Protein AF-A0A2Z4Y980-F1 (afdb_monomer_lite)

Foldseek 3Di:
DQLAADQWACEQNDTDGPVVVVVVVVVVCVVFVQKFKDFDPPFWDWDDDQKIKIKGKIWMKTADPVVRDIWTAMKIKIWIARPVSRYTRYIHMGTPDIDPPDPASVVLQVLLVVLVCLLPPPPCNVDPSNVVSLVSNQVSQVSRVSSQWAWAFPPDDNVPTGIDRDDPRGHRDHRD

Sequence (176 aa):
MKGVYADEVSFFGNSIDKDAVLKEKAAFAQRWPERIYSVKPGSVTASCAGKCEMSGIVEWFAGNRDTGKTSAGMAEFSFVWNTASLQIESETGKVLATDKGAKAPDRLIHQWTGLDDICRTSVDRDGPETLRACKRRDELGPLLNRADWCYGHKDEAGINWEWHKCDANSRRYTSK

Organism: Rhizobium leguminosarum (NCBI:txid384)

Structure (mmCIF, N/CA/C/O backbone):
data_AF-A0A2Z4Y980-F1
#
_entry.id   AF-A0A2Z4Y980-F1
#
loop_
_atom_site.group_PDB
_atom_site.id
_atom_site.type_symbol
_atom_site.label_atom_id
_atom_site.label_al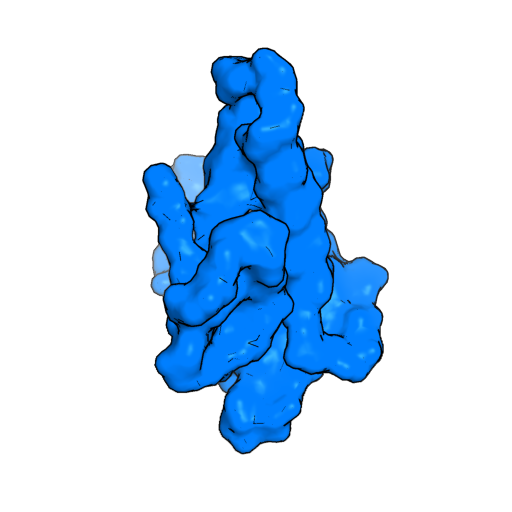t_id
_atom_site.label_comp_id
_atom_site.label_asym_id
_atom_site.label_entity_id
_atom_site.label_seq_id
_atom_site.pdbx_PDB_ins_code
_atom_site.Cartn_x
_atom_site.Cartn_y
_atom_site.Cartn_z
_atom_site.occupancy
_atom_site.B_iso_or_equiv
_atom_site.auth_seq_id
_atom_site.auth_comp_id
_atom_site.auth_asym_id
_atom_site.auth_atom_id
_atom_site.pdbx_PDB_model_num
ATOM 1 N N . MET A 1 1 ? -3.310 -8.738 15.797 1.00 59.84 1 MET A N 1
ATOM 2 C CA . MET A 1 1 ? -4.176 -7.537 15.719 1.00 59.84 1 MET A CA 1
ATOM 3 C C . MET A 1 1 ? -4.929 -7.221 17.016 1.00 59.84 1 MET A C 1
ATOM 5 O O . MET A 1 1 ? -5.226 -6.055 17.207 1.00 59.84 1 MET A O 1
ATOM 9 N N . LYS A 1 2 ? -5.208 -8.179 17.925 1.00 62.12 2 LYS A N 1
ATOM 10 C CA . LYS A 1 2 ? -6.045 -7.938 19.126 1.00 62.12 2 LYS A CA 1
ATOM 11 C C . LYS A 1 2 ? -5.572 -6.833 20.093 1.00 62.12 2 LYS A C 1
ATOM 13 O O . LYS A 1 2 ? -6.390 -6.344 20.852 1.00 62.12 2 LYS A O 1
ATOM 18 N N . GLY A 1 3 ? -4.295 -6.444 20.066 1.00 82.38 3 GLY A N 1
ATOM 19 C CA . GLY A 1 3 ? -3.747 -5.383 20.927 1.00 82.38 3 GLY A CA 1
ATOM 20 C C . GLY A 1 3 ? -3.522 -4.032 20.242 1.00 82.38 3 GLY A C 1
ATOM 21 O O . GLY A 1 3 ? -2.867 -3.184 20.825 1.00 82.38 3 GLY A O 1
ATOM 22 N N . VAL A 1 4 ? -3.979 -3.846 18.996 1.00 91.69 4 VAL A N 1
ATOM 23 C CA . VAL A 1 4 ? -3.704 -2.613 18.225 1.00 91.69 4 VAL A CA 1
ATOM 24 C C . VAL A 1 4 ? -4.725 -1.512 18.514 1.00 91.69 4 VAL A C 1
ATOM 26 O O . VAL A 1 4 ? -4.374 -0.340 18.480 1.00 91.69 4 VAL A O 1
ATOM 29 N N . TYR A 1 5 ? -5.971 -1.877 18.809 1.00 96.25 5 TYR A N 1
ATOM 30 C CA . TYR A 1 5 ? -7.053 -0.940 19.111 1.00 96.25 5 TYR A CA 1
ATOM 31 C C . TYR A 1 5 ? -7.333 -0.890 20.617 1.00 96.25 5 TYR A C 1
ATOM 33 O O . TYR A 1 5 ? -7.090 -1.876 21.322 1.00 96.25 5 TYR A O 1
ATOM 41 N N . ALA A 1 6 ? -7.830 0.254 21.089 1.00 96.62 6 ALA A N 1
ATOM 42 C CA . ALA A 1 6 ? -8.426 0.400 22.416 1.00 96.62 6 ALA A CA 1
ATOM 43 C C . ALA A 1 6 ? -9.747 -0.385 22.501 1.00 96.62 6 ALA A C 1
ATOM 45 O O . ALA A 1 6 ? -10.276 -0.785 21.467 1.00 96.62 6 ALA A O 1
ATOM 46 N N . ASP A 1 7 ? -10.262 -0.631 23.711 1.00 96.50 7 ASP A N 1
ATOM 47 C CA . ASP A 1 7 ? -11.503 -1.405 23.900 1.00 96.50 7 ASP A CA 1
ATOM 48 C C . ASP A 1 7 ? -12.716 -0.736 23.235 1.00 96.50 7 ASP A C 1
ATOM 50 O O . ASP A 1 7 ? -13.492 -1.415 22.564 1.00 96.50 7 ASP A O 1
ATOM 54 N N . GLU A 1 8 ? -12.805 0.593 23.326 1.00 96.81 8 GLU A N 1
ATOM 55 C CA . GLU A 1 8 ? -13.714 1.419 22.529 1.00 96.81 8 GLU A CA 1
ATOM 56 C C . GLU A 1 8 ? -12.920 2.289 21.550 1.00 96.81 8 GLU A C 1
ATOM 58 O O . GLU A 1 8 ? -11.907 2.897 21.909 1.00 96.81 8 GLU A O 1
ATOM 63 N N . VAL A 1 9 ? -13.389 2.356 20.304 1.00 97.50 9 VAL A N 1
ATOM 64 C CA . VAL A 1 9 ? -12.736 3.082 19.211 1.00 97.50 9 VAL A CA 1
ATOM 65 C C . VAL A 1 9 ? -13.741 4.013 18.550 1.00 97.50 9 VAL A C 1
ATOM 67 O O . VAL A 1 9 ? -14.818 3.581 18.142 1.00 97.50 9 VAL A O 1
ATOM 70 N N . SER A 1 10 ? -13.365 5.279 18.362 1.00 97.88 10 SER A N 1
ATOM 71 C CA . SER A 1 10 ? -14.091 6.188 17.471 1.00 97.88 10 SER A CA 1
ATOM 72 C C . SER A 1 10 ? -13.812 5.802 16.017 1.00 97.88 10 SER A C 1
ATOM 74 O O . SER A 1 10 ? -12.790 6.169 15.437 1.00 97.88 10 SER A O 1
ATOM 76 N N . PHE A 1 11 ? -14.696 5.005 15.428 1.00 97.31 11 PHE A N 1
ATOM 77 C CA . PHE A 1 11 ? -14.552 4.452 14.088 1.00 97.31 11 PHE A CA 1
ATOM 78 C C . PHE A 1 11 ? -15.521 5.145 13.123 1.00 97.31 11 PHE A C 1
ATOM 80 O O . PHE A 1 11 ? -16.742 5.022 13.243 1.00 97.31 11 PHE A O 1
ATOM 87 N N . PHE A 1 12 ? -14.979 5.932 12.186 1.00 95.75 12 PHE A N 1
ATOM 88 C CA . PHE A 1 12 ? -15.750 6.784 11.263 1.00 95.75 12 PHE A CA 1
ATOM 89 C C . PHE A 1 12 ? -16.815 7.649 11.972 1.00 95.75 12 PHE A C 1
ATOM 91 O O . PHE A 1 12 ? -17.932 7.820 11.485 1.00 95.75 12 PHE A O 1
ATOM 98 N N . GLY A 1 13 ? -16.463 8.189 13.144 1.00 93.12 13 GLY A N 1
ATOM 99 C CA . GLY A 1 13 ? -17.323 9.064 13.948 1.00 93.12 13 GLY A CA 1
ATOM 100 C C . GLY A 1 13 ? -18.279 8.347 14.908 1.00 93.12 13 GLY A C 1
ATOM 101 O O . GLY A 1 13 ? -18.977 9.025 15.656 1.00 93.12 13 GLY A O 1
ATOM 102 N N . ASN A 1 14 ? -18.300 7.010 14.930 1.00 95.94 14 ASN A N 1
ATOM 103 C CA . ASN A 1 14 ? -19.117 6.224 15.858 1.00 95.94 14 ASN A CA 1
ATOM 104 C C . ASN A 1 14 ? -18.226 5.514 16.881 1.00 95.94 14 ASN A C 1
ATOM 106 O O . ASN A 1 14 ? -17.258 4.867 16.492 1.00 95.94 14 ASN A O 1
ATOM 110 N N . SER A 1 15 ? -18.563 5.587 18.171 1.00 97.12 15 SER A N 1
ATOM 111 C CA . SER A 1 15 ? -17.877 4.774 19.185 1.00 97.12 15 SER A CA 1
ATOM 112 C C . SER A 1 15 ? -18.346 3.324 19.084 1.00 97.12 15 SER A C 1
ATOM 114 O O . SER A 1 15 ? -19.544 3.060 19.215 1.00 97.12 15 SER A O 1
ATOM 116 N N . ILE A 1 16 ? -17.427 2.397 18.815 1.00 97.75 16 ILE A N 1
ATOM 117 C CA . ILE A 1 16 ? -17.715 0.963 18.701 1.00 97.75 16 ILE A CA 1
ATOM 118 C C . ILE A 1 16 ? -16.662 0.120 19.430 1.00 97.75 16 ILE A C 1
ATOM 120 O O . ILE A 1 16 ? -15.527 0.551 19.623 1.00 97.75 16 ILE A O 1
ATOM 124 N N . ASP A 1 17 ? -17.038 -1.106 19.794 1.00 97.06 17 ASP A N 1
ATOM 125 C CA . ASP A 1 17 ? -16.144 -2.076 20.434 1.00 97.06 17 ASP A CA 1
ATOM 126 C C . ASP A 1 17 ? -15.029 -2.551 19.481 1.00 97.06 17 ASP A C 1
ATOM 128 O O . ASP A 1 17 ? -15.246 -2.735 18.273 1.00 97.06 17 ASP A O 1
ATOM 132 N N . LYS A 1 18 ? -13.832 -2.804 20.023 1.00 95.62 18 LYS A N 1
ATOM 133 C CA . LYS A 1 18 ? -12.674 -3.304 19.263 1.00 95.62 18 LYS A CA 1
ATOM 134 C C . LYS A 1 18 ? -12.973 -4.553 18.438 1.00 95.62 18 LYS A C 1
ATOM 136 O O . LYS A 1 18 ? -12.451 -4.693 17.332 1.00 95.62 18 LYS A O 1
ATOM 141 N N . ASP A 1 19 ? -13.801 -5.469 18.934 1.00 96.06 19 ASP A N 1
ATOM 142 C CA . ASP A 1 19 ? -14.134 -6.705 18.235 1.00 96.06 19 ASP A CA 1
ATOM 143 C C . ASP A 1 19 ? -15.006 -6.412 17.009 1.00 96.06 19 ASP A C 1
ATOM 145 O O . ASP A 1 19 ? -14.867 -7.086 15.983 1.00 96.06 19 ASP A O 1
ATOM 149 N N . ALA A 1 20 ? -15.834 -5.362 17.054 1.00 96.56 20 ALA A N 1
ATOM 150 C CA . ALA A 1 20 ? -16.575 -4.881 15.891 1.00 96.56 20 ALA A CA 1
ATOM 151 C C . ALA A 1 20 ? -15.631 -4.289 14.830 1.00 96.56 20 ALA A C 1
ATOM 153 O O . ALA A 1 20 ? -15.736 -4.665 13.658 1.00 96.56 20 ALA A O 1
ATOM 154 N N . VAL A 1 21 ? -14.649 -3.468 15.235 1.00 96.50 21 VAL A N 1
ATOM 155 C CA . VAL A 1 21 ? -13.596 -2.957 14.331 1.00 96.50 21 VAL A CA 1
ATOM 156 C C . VAL A 1 21 ? -12.853 -4.121 13.672 1.00 96.50 21 VAL A C 1
ATOM 158 O O . VAL A 1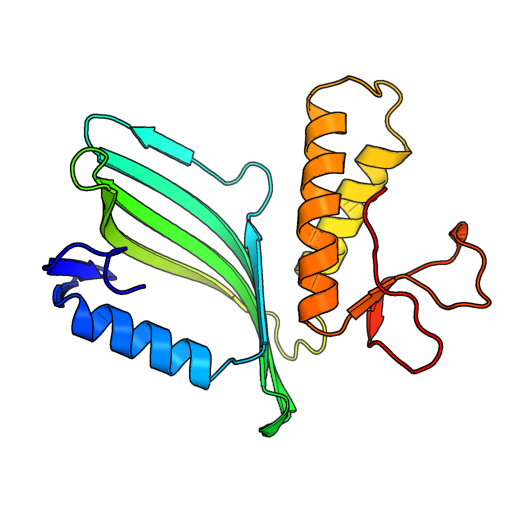 21 ? -12.737 -4.194 12.446 1.00 96.50 21 VAL A O 1
ATOM 161 N N . LEU A 1 22 ? -12.371 -5.077 14.471 1.00 96.06 22 LEU A N 1
ATOM 162 C CA . LEU A 1 22 ? -11.606 -6.223 13.980 1.00 96.06 22 LEU A CA 1
ATOM 163 C C . LEU A 1 22 ? -12.431 -7.107 13.038 1.00 96.06 22 LEU A C 1
ATOM 165 O O . LEU A 1 22 ? -11.889 -7.602 12.046 1.00 96.06 22 LEU A O 1
ATOM 169 N N . LYS A 1 23 ? -13.729 -7.281 13.306 1.00 96.62 23 LYS A N 1
ATOM 170 C CA . LYS A 1 23 ? -14.651 -8.004 12.423 1.00 96.62 23 LYS A CA 1
ATOM 171 C C . LYS A 1 23 ? -14.797 -7.307 11.072 1.00 96.62 23 LYS A C 1
ATOM 173 O O . LYS A 1 23 ? -14.745 -7.981 10.043 1.00 96.62 23 LYS A O 1
ATOM 178 N N . GLU A 1 24 ? -14.924 -5.982 11.049 1.00 95.81 24 GLU A N 1
ATOM 179 C CA . GLU A 1 24 ? -15.004 -5.222 9.799 1.00 95.81 24 GLU A CA 1
ATOM 180 C C . GLU A 1 24 ? -13.700 -5.309 8.995 1.00 95.81 24 GLU A C 1
ATOM 182 O O . GLU A 1 24 ? -13.719 -5.624 7.801 1.00 95.81 24 GLU A O 1
ATOM 187 N N . LYS A 1 25 ? -12.545 -5.132 9.652 1.00 94.81 25 LYS A N 1
ATOM 188 C CA . LYS A 1 25 ? -11.230 -5.288 9.008 1.00 94.81 25 LYS A CA 1
ATOM 189 C C . LYS A 1 25 ? -11.027 -6.700 8.458 1.00 94.81 25 LYS A C 1
ATOM 191 O O . LYS A 1 25 ? -10.486 -6.855 7.362 1.00 94.81 25 LYS A O 1
ATOM 196 N N . ALA A 1 26 ? -11.479 -7.726 9.182 1.00 96.19 26 ALA A N 1
ATOM 197 C CA . ALA A 1 26 ? -11.431 -9.110 8.723 1.00 96.19 26 ALA A CA 1
ATOM 198 C C . ALA A 1 26 ? -12.322 -9.335 7.492 1.00 96.19 26 ALA A C 1
ATOM 200 O O . ALA A 1 26 ? -11.856 -9.912 6.511 1.00 96.19 26 ALA A O 1
ATOM 201 N N . ALA A 1 27 ? -13.560 -8.832 7.497 1.00 96.88 27 ALA A N 1
ATOM 202 C CA . ALA A 1 27 ? -14.464 -8.928 6.351 1.00 96.88 27 ALA A CA 1
ATOM 203 C C . ALA A 1 27 ? -13.895 -8.214 5.112 1.00 96.88 27 ALA A C 1
ATOM 205 O O . ALA A 1 27 ? -13.933 -8.752 4.003 1.00 96.88 27 ALA A O 1
ATOM 206 N N . PHE A 1 28 ? -13.294 -7.034 5.296 1.00 94.88 28 PHE A N 1
ATOM 207 C CA . PHE A 1 28 ? -12.597 -6.326 4.225 1.00 94.88 28 PHE A CA 1
ATOM 208 C C . PHE A 1 28 ? -11.419 -7.146 3.674 1.00 94.88 28 PHE A C 1
ATOM 210 O O . PHE A 1 28 ? -11.288 -7.304 2.460 1.00 94.88 28 PHE A O 1
ATOM 217 N N . ALA A 1 29 ? -10.585 -7.710 4.552 1.00 95.00 29 ALA A N 1
ATOM 218 C CA . ALA A 1 29 ? -9.442 -8.536 4.170 1.00 95.00 29 ALA A CA 1
ATOM 219 C C . ALA A 1 29 ? -9.843 -9.837 3.454 1.00 95.00 29 ALA A C 1
ATOM 221 O O . ALA A 1 29 ? -9.109 -10.295 2.583 1.00 95.00 29 ALA A O 1
ATOM 222 N N . GLN A 1 30 ? -10.992 -10.419 3.804 1.00 95.94 30 GLN A N 1
ATOM 223 C CA . GLN A 1 30 ? -11.563 -11.580 3.117 1.00 95.94 30 GLN A CA 1
ATOM 224 C C . GLN A 1 30 ? -12.108 -11.207 1.736 1.00 95.94 30 GLN A C 1
ATOM 226 O O . GLN A 1 30 ? -11.911 -11.942 0.772 1.00 95.94 30 GLN A O 1
ATOM 231 N N . ARG A 1 31 ? -12.761 -10.043 1.614 1.00 95.88 31 ARG A N 1
ATOM 232 C CA . ARG A 1 31 ? -13.229 -9.524 0.322 1.00 95.88 31 ARG A CA 1
ATOM 233 C C . ARG A 1 31 ? -12.063 -9.222 -0.620 1.00 95.88 31 ARG A C 1
ATOM 235 O O . ARG A 1 31 ? -12.168 -9.504 -1.813 1.00 95.88 31 ARG A O 1
ATOM 242 N N . TRP A 1 32 ? -10.968 -8.689 -0.080 1.00 96.19 32 TRP A N 1
ATOM 243 C CA . TRP A 1 32 ? -9.768 -8.282 -0.814 1.00 96.19 32 TRP A CA 1
ATOM 244 C C . TRP A 1 32 ? -8.498 -8.945 -0.247 1.00 96.19 32 TRP A C 1
ATOM 246 O O . TRP A 1 32 ? -7.726 -8.301 0.483 1.00 96.19 32 TRP A O 1
ATOM 256 N N . PRO A 1 33 ? -8.271 -10.239 -0.549 1.00 94.50 33 PRO A N 1
ATOM 257 C CA . PRO A 1 33 ? -7.120 -10.983 -0.040 1.00 94.50 33 PRO A CA 1
ATOM 258 C C . PRO A 1 33 ? -5.789 -10.402 -0.515 1.00 94.50 33 PRO A C 1
ATOM 260 O O . PRO A 1 33 ? -4.845 -10.303 0.269 1.00 94.50 33 PRO A O 1
ATOM 263 N N . GLU A 1 34 ? -5.731 -9.961 -1.771 1.00 94.00 34 GLU A N 1
ATOM 264 C CA . GLU A 1 34 ? -4.591 -9.236 -2.316 1.00 94.00 34 GLU A CA 1
ATOM 265 C C . GLU A 1 34 ? -4.832 -7.749 -2.121 1.00 94.00 34 GLU A C 1
ATOM 267 O O . GLU A 1 34 ? -5.771 -7.185 -2.676 1.00 94.00 34 GLU A O 1
ATOM 272 N N . ARG A 1 35 ? -4.006 -7.098 -1.310 1.00 95.25 35 ARG A N 1
ATOM 273 C CA . ARG A 1 35 ? -4.145 -5.667 -1.047 1.00 95.25 35 ARG A CA 1
ATOM 274 C C . ARG A 1 35 ? -2.795 -5.052 -0.748 1.00 95.25 35 ARG A C 1
ATOM 276 O O . ARG A 1 35 ? -2.040 -5.561 0.084 1.00 95.25 35 ARG A O 1
ATOM 283 N N . ILE A 1 36 ? -2.503 -3.961 -1.435 1.00 97.19 36 ILE A N 1
ATOM 284 C CA . ILE A 1 36 ? -1.278 -3.193 -1.269 1.00 97.19 36 ILE A CA 1
ATOM 285 C C . ILE A 1 36 ? -1.622 -1.718 -1.155 1.00 97.19 36 ILE A C 1
ATOM 287 O O . ILE A 1 36 ? -2.561 -1.224 -1.778 1.00 97.19 36 ILE A O 1
ATOM 291 N N . TYR A 1 37 ? -0.854 -1.040 -0.316 1.00 96.94 37 TYR A N 1
ATOM 292 C CA . TYR A 1 37 ? -1.076 0.335 0.090 1.00 96.94 37 TYR A CA 1
ATOM 293 C C . TYR A 1 37 ? 0.267 1.037 0.090 1.00 96.94 37 TYR A C 1
ATOM 295 O O . TYR A 1 37 ? 1.217 0.518 0.674 1.00 96.94 37 TYR A O 1
ATOM 303 N N . SER A 1 38 ? 0.333 2.212 -0.518 1.00 97.56 38 SER A N 1
ATOM 304 C CA . SER A 1 38 ? 1.478 3.096 -0.385 1.00 97.56 38 SER A CA 1
ATOM 305 C C . SER A 1 38 ? 1.011 4.498 -0.063 1.00 97.56 38 SER A C 1
ATOM 307 O O . SER A 1 38 ? 0.131 5.053 -0.717 1.00 97.56 38 SER A O 1
ATOM 309 N N . VAL A 1 39 ? 1.593 5.087 0.970 1.00 97.19 39 VAL A N 1
ATOM 310 C CA . VAL A 1 39 ? 1.290 6.465 1.336 1.00 97.19 39 VAL A CA 1
ATOM 311 C C . VAL A 1 39 ? 1.781 7.390 0.217 1.00 97.19 39 VAL A C 1
ATOM 313 O O . VAL A 1 39 ? 2.869 7.193 -0.326 1.00 97.19 39 VAL A O 1
ATOM 316 N N . LYS A 1 40 ? 1.029 8.434 -0.122 1.00 95.75 40 LYS A N 1
ATOM 317 C CA . LYS A 1 40 ? 1.465 9.450 -1.084 1.00 95.75 40 LYS A CA 1
ATOM 318 C C . LYS A 1 40 ? 2.595 10.291 -0.464 1.00 95.75 40 LYS A C 1
ATOM 320 O O . LYS A 1 40 ? 2.393 10.833 0.631 1.00 95.75 40 LYS A O 1
ATOM 325 N N . PRO A 1 41 ? 3.779 10.403 -1.097 1.00 91.56 41 PRO A N 1
ATOM 326 C CA . PRO A 1 41 ? 4.875 11.228 -0.591 1.00 91.56 41 PRO A CA 1
ATOM 327 C C . PRO A 1 41 ? 4.422 12.655 -0.261 1.00 91.56 41 PRO A C 1
ATOM 329 O O . PRO A 1 41 ? 3.620 13.239 -0.986 1.00 91.56 41 PRO A O 1
ATOM 332 N N . GLY A 1 42 ? 4.896 13.189 0.866 1.00 91.81 42 GLY A N 1
ATOM 333 C CA . GLY A 1 42 ? 4.555 14.541 1.324 1.00 91.81 42 GLY A CA 1
ATOM 334 C C . GLY A 1 42 ? 3.126 14.735 1.847 1.00 91.81 42 GLY A C 1
ATOM 335 O O . GLY A 1 42 ? 2.806 15.834 2.274 1.00 91.81 42 GLY A O 1
ATOM 336 N N . SER A 1 43 ? 2.264 13.708 1.846 1.00 96.56 43 SER A N 1
ATOM 337 C CA . SER A 1 43 ? 0.875 13.861 2.317 1.00 96.56 43 SER A CA 1
ATOM 338 C C . SER A 1 43 ? 0.681 13.661 3.821 1.00 96.56 43 SER A C 1
ATOM 340 O O . SER A 1 43 ? -0.393 13.960 4.330 1.00 96.56 43 SER A O 1
ATOM 342 N N . VAL A 1 44 ? 1.679 13.114 4.523 1.00 96.75 44 VAL A N 1
ATOM 343 C CA . VAL A 1 44 ? 1.534 12.728 5.932 1.00 96.75 44 VAL A CA 1
ATOM 344 C C . VAL A 1 44 ? 1.693 13.928 6.845 1.00 96.75 44 VAL A C 1
ATOM 346 O O . VAL A 1 44 ? 2.681 14.655 6.747 1.00 96.75 44 VAL A O 1
ATOM 349 N N . THR A 1 45 ? 0.776 14.058 7.795 1.00 97.00 45 THR A N 1
ATOM 350 C CA . THR A 1 45 ? 0.916 14.941 8.951 1.00 97.00 45 THR A CA 1
ATOM 351 C C . THR A 1 45 ? 0.832 14.120 10.232 1.00 97.00 45 THR A C 1
ATOM 353 O O . THR A 1 45 ? 0.146 13.097 10.288 1.00 97.00 45 THR A O 1
ATOM 356 N N . ALA A 1 46 ? 1.570 14.546 11.254 1.00 96.38 46 ALA A N 1
ATOM 357 C CA . ALA A 1 46 ? 1.524 13.958 12.583 1.00 96.38 46 ALA A CA 1
ATOM 358 C C . ALA A 1 46 ? 1.644 15.074 13.625 1.00 96.38 46 ALA A C 1
ATOM 360 O O . ALA A 1 46 ? 2.574 15.879 13.560 1.00 96.38 46 ALA A O 1
ATOM 361 N N . SER A 1 47 ? 0.714 15.116 14.575 1.00 96.56 47 SER A N 1
ATOM 362 C CA . SER A 1 47 ? 0.729 16.036 15.713 1.00 96.56 47 SER A CA 1
ATOM 363 C C . SER A 1 47 ? 0.625 15.229 16.998 1.00 96.56 47 SER A C 1
ATOM 365 O O . SER A 1 47 ? -0.321 14.463 17.164 1.00 96.56 47 SER A O 1
ATOM 367 N N . CYS A 1 48 ? 1.603 15.367 17.894 1.00 96.00 48 CYS A N 1
ATOM 368 C CA . CYS A 1 48 ? 1.700 14.553 19.103 1.00 96.00 48 CYS A CA 1
ATOM 369 C C . CYS A 1 48 ? 1.706 15.425 20.363 1.00 96.00 48 CYS A C 1
ATOM 371 O O . CYS A 1 48 ? 2.639 16.193 20.588 1.00 96.00 48 CYS A O 1
ATOM 373 N N . ALA A 1 49 ? 0.688 15.250 21.208 1.00 89.50 49 ALA A N 1
ATOM 374 C CA . ALA A 1 49 ? 0.570 15.877 22.526 1.00 89.50 49 ALA A CA 1
ATOM 375 C C . ALA A 1 49 ? -0.118 14.905 23.508 1.00 89.50 49 ALA A C 1
ATOM 377 O O . ALA A 1 49 ? -1.301 15.028 23.810 1.00 89.50 49 ALA A O 1
ATOM 378 N N . GLY A 1 50 ? 0.599 13.857 23.936 1.00 87.75 50 GLY A N 1
ATOM 379 C CA . GLY A 1 50 ? 0.068 12.742 24.747 1.00 87.75 50 GLY A CA 1
ATOM 380 C C . GLY A 1 50 ? -0.752 11.715 23.950 1.00 87.75 50 GLY A C 1
ATOM 381 O O . GLY A 1 50 ? -0.742 10.525 24.255 1.00 87.75 50 GLY A O 1
ATOM 382 N N . LYS A 1 51 ? -1.396 12.163 22.873 1.00 95.69 51 LYS A N 1
ATOM 383 C CA . LYS A 1 51 ? -1.907 11.335 21.779 1.00 95.69 51 LYS A CA 1
ATOM 384 C C . LYS A 1 51 ? -1.335 11.868 20.471 1.00 95.69 51 LYS A C 1
ATOM 386 O O . LYS A 1 51 ? -1.119 13.074 20.347 1.00 95.69 51 LYS A O 1
ATOM 391 N N . CYS A 1 52 ? -1.059 10.978 19.531 1.00 97.12 52 CYS A N 1
ATOM 392 C CA . CYS A 1 52 ? -0.602 11.322 18.195 1.00 97.12 52 CYS A CA 1
ATOM 393 C C . CYS A 1 52 ? -1.771 11.224 17.221 1.00 97.12 52 CYS A C 1
ATOM 395 O O . CYS A 1 52 ? -2.268 10.131 16.959 1.00 97.12 52 CYS A O 1
ATOM 397 N N . GLU A 1 53 ? -2.189 12.356 16.677 1.00 97.38 53 GLU A N 1
ATOM 398 C CA . GLU A 1 53 ? -3.091 12.404 15.535 1.00 97.38 53 GLU A CA 1
ATOM 399 C C . GLU A 1 53 ? -2.254 12.343 14.260 1.00 97.38 53 GLU A C 1
ATOM 401 O O . GLU A 1 53 ? -1.361 13.166 14.049 1.00 97.38 53 GLU A O 1
ATOM 406 N N . MET A 1 54 ? -2.507 11.335 13.431 1.00 97.50 54 MET A N 1
ATOM 407 C CA . MET A 1 54 ? -1.802 11.117 12.174 1.00 97.50 54 MET A CA 1
ATOM 408 C C . MET A 1 54 ? -2.799 11.061 11.039 1.00 97.50 54 MET A C 1
ATOM 410 O O . MET A 1 54 ? -3.797 10.353 11.127 1.00 97.50 54 MET A O 1
ATOM 414 N N . SER A 1 55 ? -2.490 11.744 9.945 1.00 98.19 55 SER A N 1
ATOM 415 C CA . SER A 1 55 ? -3.296 11.683 8.733 1.00 98.19 55 SER A CA 1
ATOM 416 C C . SER A 1 55 ? -2.427 11.664 7.488 1.00 98.19 55 SER A C 1
ATOM 418 O O . SER A 1 55 ? -1.231 11.960 7.531 1.00 98.19 55 SER A O 1
ATOM 420 N N . GLY A 1 56 ? -3.024 11.291 6.366 1.00 98.25 56 GLY A N 1
ATOM 421 C CA . GLY A 1 56 ? -2.377 11.378 5.072 1.00 98.25 56 GLY A CA 1
ATOM 422 C C . GLY A 1 56 ? -3.227 10.782 3.970 1.00 98.25 56 GLY A C 1
ATOM 423 O O . GLY A 1 56 ? -4.400 10.463 4.156 1.00 98.25 56 GLY A O 1
ATOM 424 N N . ILE A 1 57 ? -2.615 10.623 2.801 1.00 98.56 57 ILE A N 1
ATOM 425 C CA . ILE A 1 57 ? -3.255 10.013 1.639 1.00 98.56 57 ILE A CA 1
ATOM 426 C C . ILE A 1 57 ? -2.559 8.692 1.345 1.00 98.56 57 ILE A C 1
ATOM 428 O O . ILE A 1 57 ? -1.332 8.616 1.328 1.00 98.56 57 ILE A O 1
ATOM 432 N N . VAL A 1 58 ? -3.342 7.655 1.076 1.00 98.25 58 VAL A N 1
ATOM 433 C CA . VAL A 1 58 ? -2.861 6.358 0.609 1.00 98.25 58 VAL A CA 1
ATOM 434 C C . VAL A 1 58 ? -3.342 6.108 -0.813 1.00 98.25 58 VAL A C 1
ATOM 436 O O . VAL A 1 58 ? -4.504 6.344 -1.138 1.00 98.25 58 VAL A O 1
ATOM 439 N N . GLU A 1 59 ? -2.445 5.621 -1.659 1.00 98.50 59 GLU A N 1
ATOM 440 C CA . GLU A 1 59 ? -2.756 5.016 -2.950 1.00 98.50 59 GLU A CA 1
ATOM 441 C C . GLU A 1 59 ? -2.795 3.503 -2.762 1.00 98.50 59 GLU A C 1
ATOM 443 O O . GLU A 1 59 ? -1.945 2.925 -2.077 1.00 98.50 59 GLU A O 1
ATOM 448 N N . TRP A 1 60 ? -3.808 2.851 -3.320 1.00 98.19 60 TRP A N 1
ATOM 449 C CA . TRP A 1 60 ? -4.071 1.449 -3.032 1.00 98.19 60 TRP A CA 1
ATOM 450 C C . TRP A 1 60 ? -4.488 0.673 -4.271 1.00 98.19 60 TRP A C 1
ATOM 452 O O . TRP A 1 60 ? -5.093 1.205 -5.203 1.00 98.19 60 TRP A O 1
ATOM 462 N N . PHE A 1 61 ? -4.187 -0.620 -4.232 1.00 98.06 61 PHE A N 1
ATOM 463 C CA . PHE A 1 61 ? -4.686 -1.614 -5.170 1.00 98.06 61 PHE A CA 1
ATOM 464 C C . PHE A 1 61 ? -5.153 -2.839 -4.389 1.00 98.06 61 PHE A C 1
ATOM 466 O O . PHE A 1 61 ? -4.467 -3.307 -3.476 1.00 98.06 61 PHE A O 1
ATOM 473 N N . ALA A 1 62 ? -6.325 -3.347 -4.748 1.00 97.25 62 ALA A N 1
ATOM 474 C CA . ALA A 1 62 ? -6.945 -4.514 -4.153 1.00 97.25 62 ALA A CA 1
ATOM 475 C C . ALA A 1 62 ? -7.430 -5.481 -5.238 1.00 97.25 62 ALA A C 1
ATOM 477 O O . ALA A 1 62 ? -7.995 -5.076 -6.255 1.00 97.25 62 ALA A O 1
ATOM 478 N N . GLY A 1 63 ? -7.238 -6.770 -4.996 1.00 95.12 63 GLY A N 1
ATOM 479 C CA . GLY A 1 63 ? -7.589 -7.855 -5.894 1.00 95.12 63 GLY A CA 1
ATOM 480 C C . GLY A 1 63 ? -8.139 -9.057 -5.137 1.00 95.12 63 GLY A C 1
ATOM 481 O O . GLY A 1 63 ? -7.901 -9.253 -3.941 1.00 95.12 63 GLY A O 1
ATOM 482 N N . ASN A 1 64 ? -8.919 -9.857 -5.849 1.00 95.25 64 ASN A N 1
ATOM 483 C CA . ASN A 1 64 ? -9.400 -11.144 -5.385 1.00 95.25 64 ASN A CA 1
ATOM 484 C C . ASN A 1 64 ? -9.315 -12.130 -6.555 1.00 95.25 64 ASN A C 1
ATOM 486 O O . ASN A 1 64 ? -10.146 -12.081 -7.465 1.00 95.25 64 ASN A O 1
ATOM 490 N N . ARG A 1 65 ? -8.297 -13.003 -6.530 1.00 89.81 65 ARG A N 1
ATOM 491 C CA . ARG A 1 65 ? -8.038 -13.983 -7.599 1.00 89.81 65 ARG A CA 1
ATOM 492 C C . ARG A 1 65 ? -9.216 -14.921 -7.826 1.00 89.81 65 ARG A C 1
ATOM 494 O O . ARG A 1 65 ? -9.571 -15.152 -8.975 1.00 89.81 65 ARG A O 1
ATOM 501 N N . ASP A 1 66 ? -9.856 -15.378 -6.751 1.00 93.50 66 ASP A N 1
ATOM 502 C CA . ASP A 1 66 ? -10.959 -16.345 -6.810 1.00 93.50 66 ASP A CA 1
ATOM 503 C C . ASP A 1 66 ? -12.169 -15.798 -7.578 1.00 93.50 66 ASP A C 1
ATOM 505 O O . ASP A 1 66 ? -12.899 -16.540 -8.228 1.00 93.50 66 ASP A O 1
ATOM 509 N N . THR A 1 67 ? -12.378 -14.479 -7.528 1.00 94.12 67 THR A N 1
ATOM 510 C CA . THR A 1 67 ? -13.497 -13.805 -8.209 1.00 94.12 67 THR A CA 1
ATOM 511 C C . THR A 1 67 ? -13.079 -13.003 -9.443 1.00 94.12 67 THR A C 1
ATOM 513 O O . THR A 1 67 ? -13.942 -12.449 -10.124 1.00 94.12 67 THR A O 1
ATOM 516 N N . GLY A 1 68 ? -11.775 -12.870 -9.708 1.00 91.81 68 GLY A N 1
ATOM 517 C CA . GLY A 1 68 ? -11.214 -12.001 -10.749 1.00 91.81 68 GLY A CA 1
ATOM 518 C C . GLY A 1 68 ? -11.490 -10.502 -10.555 1.00 91.81 68 GLY A C 1
ATOM 519 O O . GLY A 1 68 ? -11.255 -9.707 -11.469 1.00 91.81 68 GLY A O 1
ATOM 520 N N . LYS A 1 69 ? -12.023 -10.092 -9.396 1.00 95.44 69 LYS A N 1
ATOM 521 C CA . LYS A 1 69 ? -12.368 -8.695 -9.115 1.00 95.44 69 LYS A CA 1
ATOM 522 C C . LYS A 1 69 ? -11.132 -7.915 -8.700 1.00 95.44 69 LYS A C 1
ATOM 524 O O . LYS A 1 69 ? -10.281 -8.410 -7.963 1.00 95.44 69 LYS A O 1
ATOM 529 N N . THR A 1 70 ? -11.096 -6.659 -9.115 1.00 96.31 70 THR A N 1
ATOM 530 C CA . THR A 1 70 ? -10.051 -5.694 -8.782 1.00 96.31 70 THR A CA 1
ATOM 531 C C . THR A 1 70 ? -10.674 -4.351 -8.433 1.00 96.31 70 THR A C 1
ATOM 533 O O . THR A 1 70 ? -11.792 -4.027 -8.849 1.00 96.31 70 THR A O 1
ATOM 536 N N . SER A 1 71 ? -9.960 -3.566 -7.639 1.00 97.31 71 SER A N 1
ATOM 537 C CA . SER A 1 71 ? -10.301 -2.186 -7.336 1.00 97.31 71 SER A CA 1
ATOM 538 C C . SER A 1 71 ? -9.023 -1.428 -6.987 1.00 97.31 71 SER A C 1
ATOM 540 O O . SER A 1 71 ? -8.085 -2.012 -6.448 1.00 97.31 71 SER A O 1
ATOM 542 N N . ALA A 1 72 ? -8.960 -0.146 -7.320 1.00 98.19 72 ALA A N 1
ATOM 543 C CA . ALA A 1 72 ? -7.809 0.697 -7.029 1.00 98.19 72 ALA A CA 1
ATOM 544 C C . ALA A 1 72 ? -8.249 2.147 -6.851 1.00 98.19 72 ALA A C 1
ATOM 546 O O . ALA A 1 72 ? -9.357 2.527 -7.256 1.00 98.19 72 ALA A O 1
ATOM 547 N N . GLY A 1 73 ? -7.389 2.956 -6.245 1.00 98.31 73 GLY A N 1
ATOM 548 C CA . GLY A 1 73 ? -7.637 4.380 -6.110 1.00 98.31 73 GLY A CA 1
ATOM 549 C C . GLY A 1 73 ? -6.784 5.037 -5.041 1.00 98.31 73 GLY A C 1
ATOM 550 O O . GLY A 1 73 ? -5.677 4.599 -4.727 1.00 98.31 73 GLY A O 1
ATOM 551 N N . MET A 1 74 ? -7.330 6.106 -4.468 1.00 98.31 74 MET A N 1
ATOM 552 C CA . MET A 1 74 ? -6.702 6.861 -3.390 1.00 98.31 74 MET A CA 1
ATOM 553 C C . MET A 1 74 ? -7.721 7.223 -2.313 1.00 98.31 74 MET A C 1
ATOM 555 O O . MET A 1 74 ? -8.888 7.488 -2.611 1.00 98.31 74 MET A O 1
ATOM 559 N N . ALA A 1 75 ? -7.282 7.232 -1.061 1.00 98.44 75 ALA A N 1
ATOM 560 C CA . ALA A 1 75 ? -8.107 7.568 0.090 1.00 98.44 75 ALA A CA 1
ATOM 561 C C . ALA A 1 75 ? -7.317 8.409 1.093 1.00 98.44 75 ALA A C 1
ATOM 563 O O . ALA A 1 75 ? -6.107 8.230 1.231 1.00 98.44 75 ALA A O 1
ATOM 564 N N . GLU A 1 76 ? -7.996 9.309 1.794 1.00 98.25 76 GLU A N 1
ATOM 565 C CA . GLU A 1 76 ? -7.457 9.883 3.023 1.00 98.25 76 GLU A CA 1
ATOM 566 C C . GLU A 1 76 ? -7.621 8.880 4.166 1.00 98.25 76 GLU A C 1
ATOM 568 O O . GLU A 1 76 ? -8.611 8.141 4.225 1.00 98.25 76 GLU A O 1
ATOM 573 N N . PHE A 1 77 ? -6.646 8.864 5.064 1.00 97.94 77 PHE A N 1
ATOM 574 C CA . PHE A 1 77 ? -6.712 8.154 6.332 1.00 97.94 77 PHE A CA 1
ATOM 575 C C . PHE A 1 77 ? -6.409 9.133 7.463 1.00 97.94 77 PHE A C 1
ATOM 577 O O . PHE A 1 77 ? -5.601 10.049 7.298 1.00 97.94 77 PHE A O 1
ATOM 584 N N . SER A 1 78 ? -7.029 8.912 8.616 1.00 98.06 78 SER A N 1
ATOM 585 C CA . SER A 1 78 ? -6.656 9.549 9.873 1.00 98.06 78 SER A CA 1
ATOM 586 C C . SER A 1 78 ? -6.826 8.561 11.020 1.00 98.06 78 SER A C 1
ATOM 588 O O . SER A 1 78 ? -7.793 7.798 11.047 1.00 98.06 78 SER A O 1
ATOM 590 N N . PHE A 1 79 ? -5.883 8.554 11.956 1.00 97.00 79 PHE A N 1
ATOM 591 C CA . PHE A 1 79 ? -6.005 7.798 13.192 1.00 97.00 79 PHE A CA 1
ATOM 592 C C . PHE A 1 79 ? -5.378 8.536 14.371 1.00 97.00 79 PHE A C 1
ATOM 594 O O . PHE A 1 79 ? -4.399 9.269 14.226 1.00 97.00 79 PHE A O 1
ATOM 601 N N . VAL A 1 80 ? -5.945 8.311 15.556 1.00 97.94 80 VAL A N 1
ATOM 602 C CA . VAL A 1 80 ? -5.396 8.797 16.824 1.00 97.94 80 VAL A CA 1
ATOM 603 C C . VAL A 1 80 ? -4.785 7.621 17.562 1.00 97.94 80 VAL A C 1
ATOM 605 O O . VAL A 1 80 ? -5.474 6.655 17.894 1.00 97.94 80 VAL A O 1
ATOM 608 N N . TRP A 1 81 ? -3.487 7.713 17.822 1.00 97.00 81 TRP A N 1
ATOM 609 C CA . TRP A 1 81 ? -2.722 6.728 18.571 1.00 97.00 81 TRP A CA 1
ATOM 610 C C . TRP A 1 81 ? -2.376 7.269 19.955 1.00 97.00 81 TRP A C 1
ATOM 612 O O . TRP A 1 81 ? -1.762 8.328 20.091 1.00 97.00 81 TRP A O 1
ATOM 622 N N . ASN A 1 82 ? -2.763 6.543 20.996 1.00 95.56 82 ASN A N 1
ATOM 623 C CA . ASN A 1 82 ? -2.413 6.875 22.365 1.00 95.56 82 ASN A CA 1
ATOM 624 C C . ASN A 1 82 ? -1.008 6.347 22.672 1.00 95.56 82 ASN A C 1
ATOM 626 O O . ASN A 1 82 ? -0.765 5.143 22.634 1.00 95.56 82 ASN A O 1
ATOM 630 N N . THR A 1 83 ? -0.075 7.243 22.997 1.00 92.62 83 THR A N 1
ATOM 631 C CA . THR A 1 83 ? 1.328 6.870 23.227 1.00 92.62 83 THR A CA 1
ATOM 632 C C . THR A 1 83 ? 1.558 6.197 24.580 1.00 92.62 83 THR A C 1
ATOM 634 O O . THR A 1 83 ? 2.601 5.581 24.772 1.00 92.62 83 THR A O 1
ATOM 637 N N . ALA A 1 84 ? 0.617 6.311 25.523 1.00 93.69 84 ALA A N 1
ATOM 638 C CA . ALA A 1 84 ? 0.694 5.658 26.827 1.00 93.69 84 ALA A CA 1
ATOM 639 C C . ALA A 1 84 ? 0.185 4.211 26.771 1.00 93.69 84 ALA A C 1
ATOM 641 O O . ALA A 1 84 ? 0.845 3.311 27.285 1.00 93.69 84 ALA A O 1
ATOM 642 N N . SER A 1 85 ? -0.963 3.974 26.127 1.00 93.75 85 SER A N 1
ATOM 643 C CA . SER A 1 85 ? -1.513 2.619 25.964 1.00 93.75 85 SER A CA 1
ATOM 644 C C . SER A 1 85 ? -0.978 1.885 24.732 1.00 93.75 85 SER A C 1
ATOM 646 O O . SER A 1 85 ? -1.150 0.675 24.618 1.00 93.75 85 SER A O 1
ATOM 648 N N . LEU A 1 86 ? -0.313 2.602 23.820 1.00 93.81 86 LEU A N 1
ATOM 649 C CA . LEU A 1 86 ? 0.154 2.117 22.518 1.00 93.81 86 LEU A CA 1
ATOM 650 C C . LEU A 1 86 ? -0.981 1.599 21.617 1.00 93.81 86 LEU A C 1
ATOM 652 O O . LEU A 1 86 ? -0.740 0.779 20.730 1.00 93.81 86 LEU A O 1
ATOM 656 N N . GLN A 1 87 ? -2.198 2.120 21.790 1.00 96.19 87 GLN A N 1
ATOM 657 C CA . GLN A 1 87 ? -3.400 1.685 21.072 1.00 96.19 87 GLN A CA 1
ATOM 658 C C . GLN A 1 87 ? -3.998 2.784 20.187 1.00 96.19 87 GLN A C 1
ATOM 660 O O . GLN A 1 87 ? -3.876 3.976 20.467 1.00 96.19 87 GLN A O 1
ATOM 665 N N . ILE A 1 88 ? -4.666 2.374 19.110 1.00 97.19 88 ILE A N 1
ATOM 666 C CA . ILE A 1 88 ? -5.485 3.240 18.259 1.00 97.19 88 ILE A CA 1
ATOM 667 C C . ILE A 1 88 ? -6.839 3.461 18.940 1.00 97.19 88 ILE A C 1
ATOM 669 O O . ILE A 1 88 ? -7.564 2.504 19.210 1.00 97.19 88 ILE A O 1
ATOM 673 N N . GLU A 1 89 ? -7.176 4.723 19.190 1.00 97.19 89 GLU A N 1
ATOM 674 C CA . GLU A 1 89 ? -8.437 5.147 19.818 1.00 97.19 89 GLU A CA 1
ATOM 675 C C . GLU A 1 89 ? -9.426 5.750 18.812 1.00 97.19 89 GLU A C 1
ATOM 677 O O . GLU A 1 89 ? -10.619 5.854 19.088 1.00 97.19 89 GLU A O 1
ATOM 682 N N . SER A 1 90 ? -8.943 6.159 17.638 1.00 97.94 90 SER A N 1
ATOM 683 C CA . SER A 1 90 ? -9.775 6.691 16.562 1.00 97.94 90 SER A CA 1
ATOM 684 C C . SER A 1 90 ? -9.224 6.269 15.213 1.00 97.94 90 SER A C 1
ATOM 686 O O . SER A 1 90 ? -8.008 6.291 15.019 1.00 97.94 90 SER A O 1
ATOM 688 N N . GLU A 1 91 ? -10.107 5.918 14.284 1.00 97.62 91 GLU A N 1
ATOM 689 C CA . GLU A 1 91 ? -9.775 5.687 12.883 1.00 97.62 91 GLU A CA 1
ATOM 690 C C . GLU A 1 91 ? -10.905 6.200 11.984 1.00 97.62 91 GLU A C 1
ATOM 692 O O . GLU A 1 91 ? -12.081 5.883 12.172 1.00 97.62 91 GLU A O 1
ATOM 697 N N . THR A 1 92 ? -10.546 6.982 10.972 1.00 97.56 92 THR A N 1
ATOM 698 C CA . THR A 1 92 ? -11.472 7.470 9.952 1.00 97.56 92 THR A CA 1
ATOM 699 C C . THR A 1 92 ? -10.760 7.630 8.610 1.00 97.56 92 THR A C 1
ATOM 701 O O . THR A 1 92 ? -9.535 7.527 8.504 1.00 97.56 92 THR A O 1
ATOM 704 N N . GLY A 1 93 ? -11.527 7.877 7.558 1.00 96.25 93 GLY A N 1
ATOM 705 C CA . GLY A 1 93 ? -10.994 8.115 6.229 1.00 96.25 93 GLY A CA 1
ATOM 706 C C . GLY A 1 93 ? -12.084 8.343 5.195 1.00 96.25 93 GLY A C 1
ATOM 707 O O . GLY A 1 93 ? -13.281 8.285 5.481 1.00 96.25 93 GLY A O 1
ATOM 708 N N . LYS A 1 94 ? -11.661 8.578 3.958 1.00 97.44 94 LYS A N 1
ATOM 709 C CA . LYS A 1 94 ? -12.569 8.811 2.834 1.00 97.44 94 LYS A CA 1
ATOM 710 C C . LYS A 1 94 ? -11.893 8.443 1.530 1.00 97.44 94 LYS A C 1
ATOM 712 O O . LYS A 1 94 ? -10.757 8.828 1.267 1.00 97.44 94 LYS A O 1
ATOM 717 N N . VAL A 1 95 ? -12.613 7.732 0.670 1.00 97.88 95 VAL A N 1
ATOM 718 C CA . VAL A 1 95 ? -12.152 7.491 -0.700 1.00 97.88 95 VAL A CA 1
ATOM 719 C C . VAL A 1 95 ? -12.188 8.813 -1.466 1.00 97.88 95 VAL A C 1
ATOM 721 O O . VAL A 1 95 ? -13.241 9.435 -1.590 1.00 97.88 95 VAL A O 1
ATOM 724 N N . LEU A 1 96 ? -11.031 9.235 -1.975 1.00 98.06 96 LEU A N 1
ATOM 725 C CA . LEU A 1 96 ? -10.870 10.473 -2.739 1.00 98.06 96 LEU A CA 1
ATOM 726 C C . LEU A 1 96 ? -11.064 10.225 -4.239 1.00 98.06 96 LEU A C 1
ATOM 728 O O . LEU A 1 96 ? -11.676 11.039 -4.924 1.00 98.06 96 LEU A O 1
ATOM 732 N N . ALA A 1 97 ? -10.578 9.089 -4.746 1.00 97.81 97 ALA A N 1
ATOM 733 C CA . ALA A 1 97 ? -10.816 8.661 -6.121 1.00 97.81 97 ALA A CA 1
ATOM 734 C C . ALA A 1 97 ? -10.812 7.134 -6.242 1.00 97.81 97 ALA A C 1
ATOM 736 O O . ALA A 1 97 ? -10.154 6.439 -5.465 1.00 97.81 97 ALA A O 1
ATOM 737 N N . THR A 1 98 ? -11.529 6.631 -7.249 1.00 97.50 98 THR A N 1
ATOM 738 C CA . THR A 1 98 ? -11.507 5.222 -7.664 1.00 97.50 98 THR A CA 1
ATOM 739 C C . THR A 1 98 ? -11.089 5.133 -9.123 1.00 97.50 98 THR A C 1
ATOM 741 O O . THR A 1 98 ? -11.593 5.876 -9.968 1.00 97.50 98 THR A O 1
ATOM 744 N N . ASP A 1 99 ? -10.182 4.213 -9.421 1.00 97.00 99 ASP A N 1
ATOM 745 C CA . ASP A 1 99 ? -9.682 3.998 -10.772 1.00 97.00 99 ASP A CA 1
ATOM 746 C C . ASP A 1 99 ? -10.617 2.996 -11.469 1.00 97.00 99 ASP A C 1
ATOM 748 O O . ASP A 1 99 ? -10.587 1.781 -11.234 1.00 97.00 99 ASP A O 1
ATOM 752 N N . LYS A 1 100 ? -11.547 3.522 -12.275 1.00 94.00 100 LYS A N 1
ATOM 753 C CA . LYS A 1 100 ? -12.589 2.717 -12.927 1.00 94.00 100 LYS A CA 1
ATOM 754 C C . LYS A 1 100 ? -11.961 1.662 -13.836 1.00 94.00 100 LYS A C 1
ATOM 756 O O . LYS A 1 100 ? -11.219 1.987 -14.753 1.00 94.00 100 LYS A O 1
ATOM 761 N N . GLY A 1 101 ? -12.320 0.399 -13.607 1.00 92.69 101 GLY A N 1
ATOM 762 C CA . GLY A 1 101 ? -11.850 -0.716 -14.429 1.00 92.69 101 GLY A CA 1
ATOM 763 C C . GLY A 1 101 ? -10.385 -1.101 -14.209 1.00 92.69 101 GLY A C 1
ATOM 764 O O . GLY A 1 101 ? -9.855 -1.833 -15.039 1.00 92.69 101 GLY A O 1
ATOM 765 N N . ALA A 1 102 ? -9.750 -0.655 -13.117 1.00 93.50 102 ALA A N 1
ATOM 766 C CA . ALA A 1 102 ? -8.350 -0.952 -12.815 1.00 93.50 102 ALA A CA 1
ATOM 767 C C . ALA A 1 102 ? -8.024 -2.447 -12.951 1.00 93.50 102 ALA A C 1
ATOM 769 O O . ALA A 1 102 ? -8.664 -3.293 -12.323 1.00 93.50 102 ALA A O 1
ATOM 770 N N . LYS A 1 103 ? -7.013 -2.774 -13.758 1.00 94.00 103 LYS A N 1
ATOM 771 C CA . LYS A 1 103 ? -6.463 -4.135 -13.913 1.00 94.00 103 LYS A CA 1
ATOM 772 C C . LYS A 1 103 ? -5.065 -4.278 -13.317 1.00 94.00 103 LYS A C 1
ATOM 774 O O . LYS A 1 103 ? -4.586 -5.395 -13.145 1.00 94.00 103 LYS A O 1
ATOM 779 N N . ALA A 1 104 ? -4.456 -3.152 -12.971 1.00 95.06 104 ALA A N 1
ATOM 780 C CA . ALA A 1 104 ? -3.090 -3.033 -12.516 1.00 95.06 104 ALA A CA 1
ATOM 781 C C . ALA A 1 104 ? -2.990 -2.010 -11.371 1.00 95.06 104 ALA A C 1
ATOM 783 O O . ALA A 1 104 ? -3.877 -1.162 -11.221 1.00 95.06 104 ALA A O 1
ATOM 784 N N . PRO A 1 105 ? -1.941 -2.082 -10.536 1.00 97.00 105 PRO A N 1
ATOM 785 C CA . PRO A 1 105 ? -1.668 -1.124 -9.476 1.00 97.00 105 PRO A CA 1
ATOM 786 C C . PRO A 1 105 ? -0.995 0.140 -10.039 1.00 97.00 105 PRO A C 1
ATOM 788 O O . PRO A 1 105 ? 0.047 0.555 -9.538 1.00 97.00 105 PRO A O 1
ATOM 791 N N . ASP A 1 106 ? -1.583 0.755 -11.071 1.00 97.56 106 ASP A N 1
ATOM 792 C CA . ASP A 1 106 ? -0.948 1.806 -11.886 1.00 97.56 106 ASP A CA 1
ATOM 793 C C . ASP A 1 106 ? -0.427 2.979 -11.049 1.00 97.56 106 ASP A C 1
ATOM 795 O O . ASP A 1 106 ? 0.706 3.414 -11.227 1.00 97.56 106 ASP A O 1
ATOM 799 N N . ARG A 1 107 ? -1.197 3.443 -10.054 1.00 97.50 107 ARG A N 1
ATOM 800 C CA . ARG A 1 107 ? -0.750 4.500 -9.126 1.00 97.50 107 ARG A CA 1
ATOM 801 C C . ARG A 1 107 ? 0.517 4.125 -8.367 1.00 97.50 107 ARG A C 1
ATOM 803 O O . ARG A 1 107 ? 1.414 4.948 -8.219 1.00 97.50 107 ARG A O 1
ATOM 810 N N . LEU A 1 108 ? 0.597 2.884 -7.892 1.00 98.19 108 LEU A N 1
ATOM 811 C CA . LEU A 1 108 ? 1.742 2.400 -7.128 1.00 98.19 108 LEU A CA 1
ATOM 812 C C . LEU A 1 108 ? 2.945 2.160 -8.046 1.00 98.19 108 LEU A C 1
ATOM 814 O O . LEU A 1 108 ? 4.065 2.448 -7.642 1.00 98.19 108 LEU A O 1
ATOM 818 N N . ILE A 1 109 ? 2.721 1.708 -9.284 1.00 98.31 109 ILE A N 1
ATOM 819 C CA . ILE A 1 109 ? 3.766 1.622 -10.313 1.00 98.31 109 ILE A CA 1
ATOM 820 C C . ILE A 1 109 ? 4.308 3.021 -10.626 1.00 98.31 109 ILE A C 1
ATOM 822 O O . ILE A 1 109 ? 5.510 3.234 -10.542 1.00 98.31 109 ILE A O 1
ATOM 826 N N . HIS A 1 110 ? 3.438 3.999 -10.890 1.00 97.81 110 HIS A N 1
ATOM 827 C CA . HIS A 1 110 ? 3.834 5.384 -11.163 1.00 97.81 110 HIS A CA 1
ATOM 828 C C . HIS A 1 110 ? 4.601 6.002 -9.992 1.00 97.81 110 HIS A C 1
ATOM 830 O O . HIS A 1 110 ? 5.614 6.673 -10.192 1.00 97.81 110 HIS A O 1
ATOM 836 N N . GLN A 1 111 ? 4.141 5.761 -8.763 1.00 97.81 111 GLN A N 1
ATOM 837 C CA . GLN A 1 111 ? 4.838 6.216 -7.570 1.00 97.81 111 GLN A CA 1
ATOM 838 C C . GLN A 1 111 ? 6.227 5.574 -7.462 1.00 97.81 111 GLN A C 1
ATOM 840 O O . GLN A 1 111 ? 7.195 6.276 -7.180 1.00 97.81 111 GLN A O 1
ATOM 845 N N . TRP A 1 112 ? 6.344 4.268 -7.711 1.00 98.12 112 TRP A N 1
ATOM 846 C CA . TRP A 1 112 ? 7.630 3.574 -7.712 1.00 98.12 112 TRP A CA 1
ATOM 847 C C . TRP A 1 112 ? 8.574 4.130 -8.782 1.00 98.12 112 TRP A C 1
ATOM 849 O O . TRP A 1 112 ? 9.723 4.417 -8.460 1.00 98.12 112 TRP A O 1
ATOM 859 N N . THR A 1 113 ? 8.093 4.343 -10.011 1.00 97.12 113 THR A N 1
ATOM 860 C CA . THR A 1 113 ? 8.904 4.863 -11.124 1.00 97.12 113 THR A CA 1
ATOM 861 C C . THR A 1 113 ? 9.444 6.251 -10.804 1.00 97.12 113 THR A C 1
ATOM 863 O O . THR A 1 113 ? 10.645 6.470 -10.909 1.00 97.12 113 THR A O 1
ATOM 866 N N . GLY A 1 114 ? 8.604 7.158 -10.293 1.00 96.44 114 GLY A N 1
ATOM 867 C CA . GLY A 1 114 ? 9.071 8.488 -9.889 1.00 96.44 114 GLY A CA 1
ATOM 868 C C . GLY A 1 114 ? 10.114 8.452 -8.762 1.00 96.44 114 GLY A C 1
ATOM 869 O O . GLY A 1 114 ? 11.038 9.262 -8.745 1.00 96.44 114 GLY A O 1
ATOM 870 N N . LEU A 1 115 ? 10.004 7.500 -7.827 1.00 96.62 115 LEU A N 1
ATOM 871 C CA . LEU A 1 115 ? 11.009 7.301 -6.775 1.00 96.62 115 LEU A CA 1
ATOM 872 C C . LEU A 1 115 ? 12.312 6.699 -7.325 1.00 96.62 115 LEU A C 1
ATOM 874 O O . LEU A 1 115 ? 13.394 7.076 -6.871 1.00 96.62 115 LEU A O 1
ATOM 878 N N . ASP A 1 116 ? 12.226 5.775 -8.285 1.00 95.94 116 ASP A N 1
ATOM 879 C CA . ASP A 1 116 ? 13.391 5.168 -8.934 1.00 95.94 116 ASP A CA 1
ATOM 880 C C . ASP A 1 116 ? 14.157 6.173 -9.795 1.00 95.94 116 ASP A C 1
ATOM 882 O O . ASP A 1 116 ? 15.385 6.214 -9.709 1.00 95.94 116 ASP A O 1
ATOM 886 N N . ASP A 1 117 ? 13.450 7.043 -10.519 1.00 95.50 117 ASP A N 1
ATOM 887 C CA . ASP A 1 117 ? 14.048 8.129 -11.297 1.00 95.50 117 ASP A CA 1
ATOM 888 C C . ASP A 1 117 ? 14.898 9.033 -10.402 1.00 95.50 117 ASP A C 1
ATOM 890 O O . ASP A 1 117 ? 16.088 9.221 -10.665 1.00 95.50 117 ASP A O 1
ATOM 894 N N . ILE A 1 118 ? 14.339 9.525 -9.290 1.00 95.88 118 ILE A N 1
ATOM 895 C CA . ILE A 1 118 ? 15.085 10.347 -8.322 1.00 95.88 118 ILE A CA 1
ATOM 896 C C . ILE A 1 118 ? 16.276 9.559 -7.764 1.00 95.88 118 ILE A C 1
ATOM 898 O O . ILE A 1 118 ? 17.402 10.055 -7.751 1.00 95.88 118 ILE A O 1
ATOM 902 N N . CYS A 1 119 ? 16.049 8.317 -7.333 1.00 9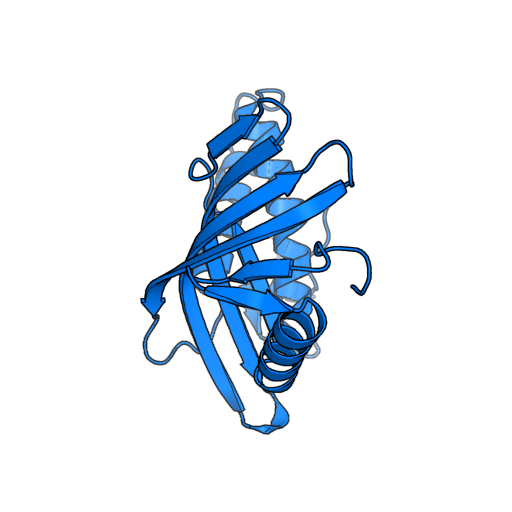5.06 119 CYS A N 1
ATOM 903 C CA . CYS A 1 119 ? 17.083 7.495 -6.713 1.00 95.06 119 CYS A CA 1
ATOM 904 C C . CYS A 1 119 ? 18.276 7.213 -7.646 1.00 95.06 119 CYS A C 1
ATOM 906 O O . CYS A 1 119 ? 19.420 7.165 -7.194 1.00 95.06 119 CYS A O 1
ATOM 908 N N . ARG A 1 120 ? 18.035 7.003 -8.947 1.00 92.44 120 ARG A N 1
ATOM 909 C CA . ARG A 1 120 ? 19.090 6.644 -9.909 1.00 92.44 120 ARG A CA 1
ATOM 910 C C . ARG A 1 120 ? 19.767 7.844 -10.551 1.00 92.44 120 ARG A C 1
ATOM 912 O O . ARG A 1 120 ? 20.941 7.734 -10.905 1.00 92.44 120 ARG A O 1
ATOM 919 N N . THR A 1 121 ? 19.037 8.941 -10.742 1.00 94.25 121 THR A N 1
ATOM 920 C CA . THR A 1 121 ? 19.494 10.069 -11.572 1.00 94.25 121 THR A CA 1
ATOM 921 C C . THR A 1 121 ? 19.950 11.284 -10.771 1.00 94.25 121 THR A C 1
ATOM 923 O O . THR A 1 121 ? 20.599 12.160 -11.340 1.00 94.25 121 THR A O 1
ATOM 926 N N . SER A 1 122 ? 19.667 11.339 -9.463 1.00 94.62 122 SER A N 1
ATOM 927 C CA . SER A 1 122 ? 20.097 12.456 -8.620 1.00 94.62 122 SER A CA 1
ATOM 928 C C . SER A 1 122 ? 21.620 12.619 -8.609 1.00 94.62 122 SER A C 1
ATOM 930 O O . SER A 1 122 ? 22.377 11.657 -8.446 1.00 94.62 122 SER A O 1
ATOM 932 N N . VAL A 1 123 ? 22.063 13.870 -8.757 1.00 95.81 123 VAL A N 1
ATOM 933 C CA . VAL A 1 123 ? 23.479 14.257 -8.655 1.00 95.81 123 VAL A CA 1
ATOM 934 C C . VAL A 1 123 ? 23.954 14.325 -7.202 1.00 95.81 123 VAL A C 1
ATOM 936 O O . VAL A 1 123 ? 25.139 14.128 -6.943 1.00 95.81 123 VAL A O 1
ATOM 939 N N . ASP A 1 124 ? 23.036 14.553 -6.258 1.00 96.12 124 ASP A N 1
ATOM 940 C CA . ASP A 1 124 ? 23.308 14.561 -4.820 1.00 96.12 124 ASP A CA 1
ATOM 941 C C . ASP A 1 124 ? 22.923 13.206 -4.215 1.00 96.12 124 ASP A C 1
ATOM 943 O O . ASP A 1 124 ? 21.795 12.994 -3.762 1.00 96.12 124 ASP A O 1
ATOM 947 N N . ARG A 1 125 ? 23.855 12.250 -4.266 1.00 92.69 125 ARG A N 1
ATOM 948 C CA . ARG A 1 125 ? 23.603 10.854 -3.865 1.00 92.69 125 ARG A CA 1
ATOM 949 C C . ARG A 1 125 ? 23.301 10.694 -2.376 1.00 92.69 125 ARG A C 1
ATOM 951 O O . ARG A 1 125 ? 22.499 9.834 -2.021 1.00 92.69 125 ARG A O 1
ATOM 958 N N . ASP A 1 126 ? 23.904 11.537 -1.545 1.00 95.44 126 ASP A N 1
ATOM 959 C CA . ASP A 1 126 ? 23.760 11.500 -0.086 1.00 95.44 126 ASP A CA 1
ATOM 960 C C . ASP A 1 126 ? 22.719 12.511 0.423 1.00 95.44 126 ASP A C 1
ATOM 962 O O . ASP A 1 126 ? 22.415 12.568 1.618 1.00 95.44 126 ASP A O 1
ATOM 966 N N . GLY A 1 127 ? 22.129 13.282 -0.492 1.00 96.81 127 GLY A N 1
ATOM 967 C CA . GLY A 1 127 ? 21.059 14.220 -0.210 1.00 96.81 127 GLY A CA 1
ATOM 968 C C . GLY A 1 127 ? 19.853 13.543 0.447 1.00 96.81 127 GLY A C 1
ATOM 969 O O . GLY A 1 127 ? 19.441 12.446 0.045 1.00 96.81 127 GLY A O 1
ATOM 970 N N . PRO A 1 128 ? 19.211 14.193 1.435 1.00 95.75 128 PRO A N 1
ATOM 971 C CA . PRO A 1 128 ? 18.104 13.598 2.180 1.00 95.75 128 PRO A CA 1
ATOM 972 C C . PRO A 1 128 ? 16.912 13.225 1.289 1.00 95.75 128 PRO A C 1
ATOM 974 O O . PRO A 1 128 ? 16.194 12.275 1.600 1.00 95.75 128 PRO A O 1
ATOM 977 N N . GLU A 1 129 ? 16.685 13.945 0.188 1.00 93.88 129 GLU A N 1
ATOM 978 C CA . GLU A 1 129 ? 15.634 13.614 -0.779 1.00 93.88 129 GLU A CA 1
ATOM 979 C C . GLU A 1 129 ? 15.956 12.338 -1.560 1.00 93.88 129 GLU A C 1
ATOM 981 O O . GLU A 1 129 ? 15.109 11.445 -1.627 1.00 93.88 129 GLU A O 1
ATOM 986 N N . THR A 1 130 ? 17.188 12.203 -2.059 1.00 96.50 130 THR A N 1
ATOM 987 C CA . THR A 1 130 ? 17.662 11.004 -2.765 1.00 96.50 130 THR A CA 1
ATOM 988 C C . THR A 1 130 ? 17.574 9.773 -1.869 1.00 96.50 130 THR A C 1
ATOM 990 O O . THR A 1 130 ? 16.974 8.768 -2.253 1.00 96.50 130 THR A O 1
ATOM 993 N N . LEU A 1 131 ? 18.081 9.867 -0.634 1.00 96.38 131 LEU A N 1
ATOM 994 C CA . LEU A 1 131 ? 18.038 8.764 0.329 1.00 96.38 131 LEU A CA 1
ATOM 995 C C . LEU A 1 131 ? 16.596 8.354 0.670 1.00 96.38 131 LEU A C 1
ATOM 997 O O . LEU A 1 131 ? 16.286 7.162 0.739 1.00 96.38 131 LEU A O 1
ATOM 1001 N N . ARG A 1 132 ? 15.685 9.323 0.841 1.00 95.19 132 ARG A N 1
ATOM 1002 C CA . ARG A 1 132 ? 14.253 9.047 1.061 1.00 95.19 132 ARG A CA 1
ATOM 1003 C C . ARG A 1 132 ? 13.607 8.386 -0.153 1.00 95.19 132 ARG A C 1
ATOM 1005 O O . ARG A 1 132 ? 12.816 7.462 0.035 1.00 95.19 132 ARG A O 1
ATOM 1012 N N . ALA A 1 133 ? 13.931 8.837 -1.363 1.00 96.31 133 ALA A N 1
ATOM 1013 C CA . ALA A 1 133 ? 13.399 8.267 -2.594 1.00 96.31 133 ALA A CA 1
ATOM 1014 C C . ALA A 1 133 ? 13.844 6.810 -2.769 1.00 96.31 133 ALA A C 1
ATOM 1016 O O . ALA A 1 133 ? 12.995 5.934 -2.932 1.00 96.31 133 ALA A O 1
ATOM 1017 N N . CYS A 1 134 ? 15.144 6.535 -2.621 1.00 96.50 134 CYS A N 1
ATOM 1018 C CA . CYS A 1 134 ? 15.692 5.181 -2.678 1.00 96.50 134 CYS A CA 1
ATOM 1019 C C . CYS A 1 134 ? 15.046 4.259 -1.640 1.00 96.50 134 CYS A C 1
ATOM 1021 O O . CYS A 1 134 ? 14.521 3.207 -1.997 1.00 96.50 134 CYS A O 1
ATOM 1023 N N . LYS A 1 135 ? 14.990 4.686 -0.371 1.00 95.81 135 LYS A N 1
ATOM 1024 C CA . LYS A 1 135 ? 14.364 3.894 0.694 1.00 95.81 135 LYS A CA 1
ATOM 1025 C C . LYS A 1 135 ? 12.907 3.561 0.370 1.00 95.81 135 LYS A C 1
ATOM 1027 O O . LYS A 1 135 ? 12.479 2.422 0.512 1.00 95.81 135 LYS A O 1
ATOM 1032 N N . ARG A 1 136 ? 12.132 4.551 -0.075 1.00 95.56 136 ARG A N 1
ATOM 1033 C CA . ARG A 1 136 ? 10.700 4.366 -0.334 1.00 95.56 136 ARG A CA 1
ATOM 1034 C C . ARG A 1 136 ? 10.434 3.533 -1.587 1.00 95.56 136 ARG A C 1
ATOM 1036 O O . ARG A 1 136 ? 9.481 2.758 -1.602 1.00 95.56 1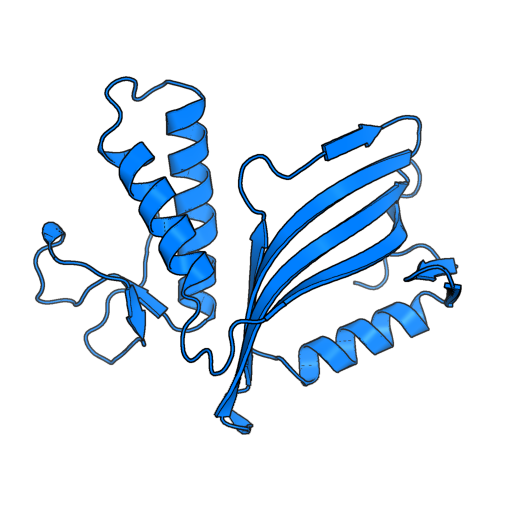36 ARG A O 1
ATOM 1043 N N . ARG A 1 137 ? 11.289 3.638 -2.610 1.00 96.75 137 ARG A N 1
ATOM 1044 C CA . ARG A 1 137 ? 11.296 2.718 -3.756 1.00 96.75 137 ARG A CA 1
ATOM 1045 C C . ARG A 1 137 ? 11.497 1.277 -3.283 1.00 96.75 137 ARG A C 1
ATOM 1047 O O . ARG A 1 137 ? 10.746 0.389 -3.692 1.00 96.75 137 ARG A O 1
ATOM 1054 N N . ASP A 1 138 ? 12.480 1.066 -2.411 1.00 96.62 138 ASP A N 1
ATOM 1055 C CA . ASP A 1 138 ? 12.851 -0.255 -1.898 1.00 96.62 138 ASP A CA 1
ATOM 1056 C C . ASP A 1 138 ? 11.770 -0.843 -0.974 1.00 96.62 138 ASP A C 1
ATOM 1058 O O . ASP A 1 138 ? 11.597 -2.058 -0.925 1.00 96.62 138 ASP A O 1
ATOM 1062 N N . GLU A 1 139 ? 10.982 0.001 -0.301 1.00 95.44 139 GLU A N 1
ATOM 1063 C CA . GLU A 1 139 ? 9.783 -0.407 0.444 1.00 95.44 139 GLU A CA 1
ATOM 1064 C C . GLU A 1 139 ? 8.613 -0.773 -0.484 1.00 95.44 139 GLU A C 1
ATOM 1066 O O . GLU A 1 139 ? 7.887 -1.732 -0.214 1.00 95.44 139 GLU A O 1
ATOM 1071 N N . LEU A 1 140 ? 8.422 -0.036 -1.583 1.00 97.06 140 LEU A N 1
ATOM 1072 C CA . LEU A 1 140 ? 7.277 -0.188 -2.485 1.00 97.06 140 LEU A CA 1
ATOM 1073 C C . LEU A 1 140 ? 7.414 -1.370 -3.455 1.00 97.06 140 LEU A C 1
ATOM 1075 O O . LEU A 1 140 ? 6.433 -2.069 -3.717 1.00 97.06 140 LEU A O 1
ATOM 1079 N N . GLY A 1 141 ? 8.618 -1.654 -3.954 1.00 97.31 141 GLY A N 1
ATOM 1080 C CA . GLY A 1 141 ? 8.849 -2.766 -4.883 1.00 97.31 141 GLY A CA 1
ATOM 1081 C C . GLY A 1 141 ? 8.402 -4.141 -4.341 1.00 97.31 141 GLY A C 1
ATOM 1082 O O . GLY A 1 141 ? 7.677 -4.864 -5.030 1.00 97.31 141 GLY A O 1
ATOM 1083 N N . PRO A 1 142 ? 8.721 -4.513 -3.086 1.00 96.56 142 PRO A N 1
ATOM 1084 C CA . PRO A 1 142 ? 8.204 -5.728 -2.457 1.00 96.56 142 PRO A CA 1
ATOM 1085 C C . PRO A 1 142 ? 6.677 -5.754 -2.311 1.00 96.56 142 PRO A C 1
ATOM 1087 O O . PRO A 1 142 ? 6.084 -6.833 -2.334 1.00 96.56 142 PRO A O 1
ATOM 1090 N N . LEU A 1 143 ? 6.011 -4.600 -2.180 1.00 95.94 143 LEU A N 1
ATOM 1091 C CA . LEU A 1 143 ? 4.545 -4.544 -2.188 1.00 95.94 143 LEU A CA 1
ATOM 1092 C C . LEU A 1 143 ? 4.006 -4.970 -3.554 1.00 95.94 143 LEU A C 1
ATOM 1094 O O . LEU A 1 143 ? 3.144 -5.843 -3.612 1.00 95.94 143 LEU A O 1
ATOM 1098 N N . LEU A 1 144 ? 4.560 -4.432 -4.641 1.00 97.50 144 LEU A N 1
ATOM 1099 C CA . LEU A 1 144 ? 4.185 -4.815 -6.005 1.00 97.50 144 LEU A CA 1
ATOM 1100 C C . LEU A 1 144 ? 4.430 -6.314 -6.253 1.00 97.50 144 LEU A C 1
ATOM 1102 O O . LEU A 1 144 ? 3.530 -7.005 -6.735 1.00 97.50 144 LEU A O 1
ATOM 1106 N N . ASN A 1 145 ? 5.554 -6.866 -5.775 1.00 96.25 145 ASN A N 1
ATOM 1107 C CA . ASN A 1 145 ? 5.780 -8.317 -5.780 1.00 96.25 145 ASN A CA 1
ATOM 1108 C C . ASN A 1 145 ? 4.645 -9.091 -5.080 1.00 96.25 145 ASN A C 1
ATOM 1110 O O . ASN A 1 145 ? 4.174 -10.101 -5.603 1.00 96.25 145 ASN A O 1
ATOM 1114 N N . ARG A 1 146 ? 4.162 -8.639 -3.914 1.00 92.94 146 ARG A N 1
ATOM 1115 C CA . ARG A 1 146 ? 3.056 -9.314 -3.201 1.00 92.94 146 ARG A CA 1
ATOM 1116 C C . ARG A 1 146 ? 1.730 -9.280 -3.962 1.00 92.94 146 ARG A C 1
ATOM 1118 O O . ARG A 1 146 ? 0.946 -10.211 -3.813 1.00 92.94 146 ARG A O 1
ATOM 1125 N N . ALA A 1 147 ? 1.499 -8.264 -4.793 1.00 92.81 147 ALA A N 1
ATOM 1126 C CA . ALA A 1 147 ? 0.373 -8.216 -5.732 1.00 92.81 147 ALA A CA 1
ATOM 1127 C C . ALA A 1 147 ? 0.645 -8.977 -7.044 1.00 92.81 147 ALA A C 1
ATOM 1129 O O . ALA A 1 147 ? -0.135 -8.896 -7.996 1.00 92.81 147 ALA A O 1
ATOM 1130 N N . ASP A 1 148 ? 1.743 -9.733 -7.090 1.00 94.56 148 ASP A N 1
ATOM 1131 C CA . ASP A 1 148 ? 2.142 -10.559 -8.220 1.00 94.56 148 ASP A CA 1
ATOM 1132 C C . ASP A 1 148 ? 2.438 -9.741 -9.486 1.00 94.56 148 ASP A C 1
ATOM 1134 O O . ASP A 1 148 ? 2.027 -10.077 -10.596 1.00 94.56 148 ASP A O 1
ATOM 1138 N N . TRP A 1 149 ? 3.166 -8.644 -9.259 1.00 96.69 149 TRP A N 1
ATOM 1139 C CA . TRP A 1 149 ? 3.838 -7.828 -10.263 1.00 96.69 149 TRP A CA 1
ATOM 1140 C C . TRP A 1 149 ? 5.352 -8.013 -10.169 1.00 96.69 149 TRP A C 1
ATOM 1142 O O . TRP A 1 149 ? 5.904 -8.177 -9.081 1.00 96.69 149 TRP A O 1
ATOM 1152 N N . CYS A 1 150 ? 6.008 -8.027 -11.319 1.00 97.62 150 CYS A N 1
ATOM 1153 C CA . CYS A 1 150 ? 7.426 -8.295 -11.507 1.00 97.62 150 CYS A CA 1
ATOM 1154 C C . CYS A 1 150 ? 8.068 -7.144 -12.287 1.00 97.62 150 CYS A C 1
ATOM 1156 O O . CYS A 1 150 ? 7.360 -6.367 -12.923 1.00 97.62 150 CYS A O 1
ATOM 1158 N N . TYR A 1 151 ? 9.394 -7.024 -12.220 1.00 97.19 151 TYR A N 1
ATOM 1159 C CA . TYR A 1 151 ? 10.142 -5.933 -12.839 1.00 97.19 151 TYR A CA 1
ATOM 1160 C C . TYR A 1 151 ? 11.197 -6.499 -13.804 1.00 97.19 151 TYR A C 1
ATOM 1162 O O . TYR A 1 151 ? 12.256 -6.958 -13.368 1.00 97.19 151 TYR A O 1
ATOM 1170 N N . GLY A 1 152 ? 10.862 -6.505 -15.101 1.00 96.38 152 GLY A N 1
ATOM 1171 C CA . GLY A 1 152 ? 11.644 -7.094 -16.200 1.00 96.38 152 GLY A CA 1
ATOM 1172 C C . GLY A 1 152 ? 11.598 -8.625 -16.317 1.00 96.38 152 GLY A C 1
ATOM 1173 O O . GLY A 1 152 ? 11.042 -9.327 -15.459 1.00 96.38 152 GLY A O 1
ATOM 1174 N N . HIS A 1 153 ? 12.212 -9.151 -17.379 1.00 96.69 153 HIS A N 1
ATOM 1175 C CA . HIS A 1 153 ? 12.373 -10.591 -17.641 1.00 96.69 153 HIS A CA 1
ATOM 1176 C C . HIS A 1 153 ? 13.829 -11.077 -17.518 1.00 96.69 153 HIS A C 1
ATOM 1178 O O . HIS A 1 153 ? 14.779 -10.300 -17.376 1.00 96.69 153 HIS A O 1
ATOM 1184 N N . LYS A 1 154 ? 14.038 -12.403 -17.482 1.00 93.75 154 LYS A N 1
ATOM 1185 C CA . LYS A 1 154 ? 15.368 -13.003 -17.255 1.00 93.75 154 LYS A CA 1
ATOM 1186 C C . LYS A 1 154 ? 16.367 -12.729 -18.376 1.00 93.75 154 LYS A C 1
ATOM 1188 O O . LYS A 1 154 ? 17.556 -12.599 -18.089 1.00 93.75 154 LYS A O 1
ATOM 1193 N N . ASP A 1 155 ? 15.882 -12.633 -19.596 1.00 93.12 155 ASP A N 1
ATOM 1194 C CA . ASP A 1 155 ? 16.611 -12.443 -20.848 1.00 93.12 155 ASP A CA 1
ATOM 1195 C C . ASP A 1 155 ? 16.692 -10.976 -21.300 1.00 93.12 155 ASP A C 1
ATOM 1197 O O . ASP A 1 155 ? 17.384 -10.667 -22.269 1.00 93.12 155 ASP A O 1
ATOM 1201 N N . GLU A 1 156 ? 16.061 -10.053 -20.574 1.00 93.00 156 GLU A N 1
ATOM 1202 C CA . GLU A 1 156 ? 16.078 -8.627 -20.891 1.00 93.00 156 GLU A CA 1
ATOM 1203 C C . GLU A 1 156 ? 17.237 -7.881 -20.224 1.00 93.00 156 GLU A C 1
ATOM 1205 O O . GLU A 1 156 ? 17.566 -8.091 -19.050 1.00 93.00 156 GLU A O 1
ATOM 1210 N N . ALA A 1 157 ? 17.812 -6.925 -20.957 1.00 91.25 157 ALA A N 1
ATOM 1211 C CA . ALA A 1 157 ? 18.751 -5.963 -20.398 1.00 91.25 157 ALA A CA 1
ATOM 1212 C C . ALA A 1 157 ? 18.054 -5.067 -19.361 1.00 91.25 157 ALA A C 1
ATOM 1214 O O . ALA A 1 157 ? 16.968 -4.551 -19.612 1.00 91.25 157 ALA A O 1
ATOM 1215 N N . GLY A 1 158 ? 18.720 -4.809 -18.230 1.00 86.38 158 GLY A N 1
ATOM 1216 C CA . GLY A 1 158 ? 18.139 -4.073 -17.096 1.00 86.38 158 GLY A CA 1
ATOM 1217 C C . GLY A 1 158 ? 17.659 -2.648 -17.384 1.00 86.38 158 GLY A C 1
ATOM 1218 O O . GLY A 1 158 ? 16.889 -2.100 -16.603 1.00 86.38 158 GLY A O 1
ATOM 1219 N N . ILE A 1 159 ? 18.102 -2.049 -18.491 1.00 86.44 159 ILE A N 1
ATOM 1220 C CA . ILE A 1 159 ? 17.640 -0.733 -18.953 1.00 86.44 159 ILE A CA 1
ATOM 1221 C C . ILE A 1 159 ? 16.224 -0.770 -19.550 1.00 86.44 159 ILE A C 1
ATOM 1223 O O . ILE A 1 159 ? 15.558 0.255 -19.568 1.00 86.44 159 ILE A O 1
ATOM 1227 N N . ASN A 1 160 ? 15.761 -1.942 -19.994 1.00 90.94 160 ASN A N 1
ATOM 1228 C CA . ASN A 1 160 ? 14.440 -2.139 -20.595 1.00 90.94 160 ASN A CA 1
ATOM 1229 C C . ASN A 1 160 ? 13.420 -2.709 -19.601 1.00 90.94 160 ASN A C 1
ATOM 1231 O O . ASN A 1 160 ? 12.308 -3.039 -19.994 1.00 90.94 160 ASN A O 1
ATOM 1235 N N . TRP A 1 161 ? 13.800 -2.905 -18.335 1.00 94.62 161 TRP A N 1
ATOM 1236 C CA . TRP A 1 161 ? 12.903 -3.517 -17.364 1.00 94.62 161 TRP A CA 1
ATOM 1237 C C . TRP A 1 161 ? 11.740 -2.582 -17.035 1.00 94.62 161 TRP A C 1
ATOM 1239 O O . TRP A 1 161 ? 11.933 -1.444 -16.604 1.00 94.62 161 TRP A O 1
ATOM 1249 N N . GLU A 1 162 ? 10.529 -3.109 -17.169 1.00 95.81 162 GLU A N 1
ATOM 1250 C CA . GLU A 1 162 ? 9.288 -2.444 -16.784 1.00 95.81 162 GLU A CA 1
ATOM 1251 C C . GLU A 1 162 ? 8.510 -3.290 -15.775 1.00 95.81 162 GLU A C 1
ATOM 1253 O O . GLU A 1 162 ? 8.794 -4.474 -15.575 1.00 95.81 162 GLU A O 1
ATOM 1258 N N . TRP A 1 163 ? 7.527 -2.679 -15.109 1.00 97.81 163 TRP A N 1
ATOM 1259 C CA . TRP A 1 163 ? 6.594 -3.415 -14.262 1.00 97.81 163 TRP A CA 1
ATOM 1260 C C . TRP A 1 163 ? 5.561 -4.148 -15.109 1.00 97.81 163 TRP A C 1
ATOM 1262 O O . TRP A 1 163 ? 4.888 -3.550 -15.943 1.00 97.81 163 TRP A O 1
ATOM 1272 N N . HIS A 1 164 ? 5.374 -5.434 -14.837 1.00 97.25 164 HIS A N 1
ATOM 1273 C CA . HIS A 1 164 ? 4.407 -6.271 -15.541 1.00 97.25 164 HIS A CA 1
ATOM 1274 C C . HIS A 1 164 ? 3.828 -7.349 -14.629 1.00 97.25 164 HIS A C 1
ATOM 1276 O O . HIS A 1 164 ? 4.314 -7.589 -13.519 1.00 97.25 164 HIS A O 1
ATOM 1282 N N . LYS A 1 165 ? 2.753 -7.996 -15.082 1.00 95.69 165 LYS A N 1
ATOM 1283 C CA . LYS A 1 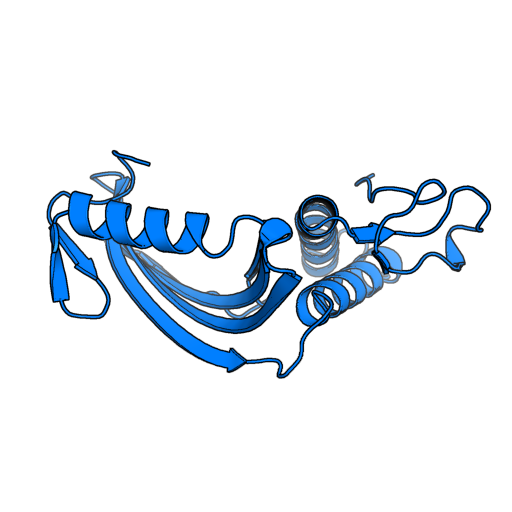165 ? 2.178 -9.138 -14.373 1.00 95.69 165 LYS A CA 1
ATOM 1284 C C . LYS A 1 165 ? 3.161 -10.305 -14.437 1.00 95.69 165 LYS A C 1
ATOM 1286 O O . LYS A 1 165 ? 3.572 -10.685 -15.524 1.00 95.69 165 LYS A O 1
ATOM 1291 N N . CYS A 1 166 ? 3.490 -10.897 -13.290 1.00 96.62 166 CYS A N 1
ATOM 1292 C CA . CYS A 1 166 ? 4.468 -11.979 -13.256 1.00 96.62 166 CYS A CA 1
ATOM 1293 C C . CYS A 1 166 ? 4.057 -13.186 -14.123 1.00 96.62 166 CYS A C 1
ATOM 1295 O O . CYS A 1 166 ? 2.934 -13.683 -14.048 1.00 96.62 166 CYS A O 1
ATOM 1297 N N . ASP A 1 167 ? 5.030 -13.704 -14.860 1.00 96.56 167 ASP A N 1
ATOM 1298 C CA . ASP A 1 167 ? 5.025 -14.928 -15.656 1.00 96.56 167 ASP A CA 1
ATOM 1299 C C . ASP A 1 167 ? 6.256 -15.811 -15.328 1.00 96.56 167 ASP A C 1
ATOM 1301 O O . ASP A 1 167 ? 7.073 -15.496 -14.456 1.00 96.56 167 ASP A O 1
ATOM 1305 N N . ALA A 1 168 ? 6.408 -16.944 -16.022 1.00 96.25 168 ALA A N 1
ATOM 1306 C CA . ALA A 1 168 ? 7.486 -17.912 -15.773 1.00 96.25 168 ALA A CA 1
ATOM 1307 C C . ALA A 1 168 ? 8.910 -17.361 -16.023 1.00 96.25 168 ALA A C 1
ATOM 1309 O O . ALA A 1 168 ? 9.892 -17.846 -15.438 1.00 96.25 168 ALA A O 1
ATOM 1310 N N . ASN A 1 169 ? 9.032 -16.353 -16.886 1.00 96.12 169 ASN A N 1
ATOM 1311 C CA . ASN A 1 169 ? 10.299 -15.752 -17.288 1.00 96.12 169 ASN A CA 1
ATOM 1312 C C . ASN A 1 169 ? 10.582 -14.420 -16.563 1.00 96.12 169 ASN A C 1
ATOM 1314 O O . ASN A 1 169 ? 11.6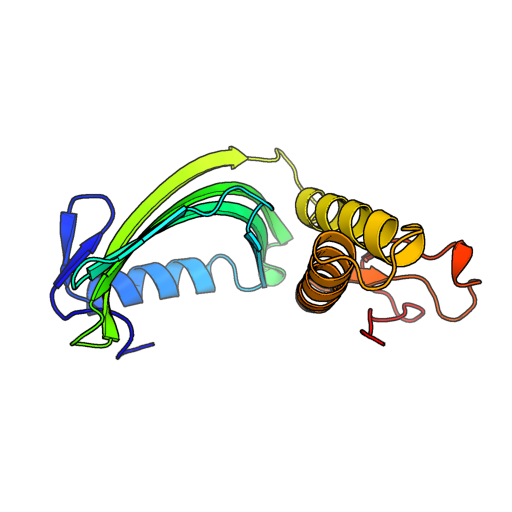29 -13.803 -16.749 1.00 96.12 169 ASN A O 1
ATOM 1318 N N . SER A 1 170 ? 9.685 -14.000 -15.679 1.00 97.56 170 SER A N 1
ATOM 1319 C CA . SER A 1 170 ? 9.782 -12.739 -14.954 1.00 97.56 170 SER A CA 1
ATOM 1320 C C . SER A 1 170 ? 10.874 -12.719 -13.885 1.00 97.56 170 SER A C 1
ATOM 1322 O O . SER A 1 170 ? 11.218 -13.743 -13.279 1.00 97.56 170 SER A O 1
ATOM 1324 N N . ARG A 1 171 ? 11.363 -11.513 -13.579 1.00 96.12 171 ARG A N 1
ATOM 1325 C CA . ARG A 1 171 ? 12.194 -11.221 -12.406 1.00 96.12 171 ARG A CA 1
ATOM 1326 C C . ARG A 1 171 ? 11.370 -10.500 -11.341 1.00 96.12 171 ARG A C 1
ATOM 1328 O O . ARG A 1 171 ? 10.715 -9.497 -11.604 1.00 96.12 171 ARG A O 1
ATOM 1335 N N . ARG A 1 172 ? 11.413 -10.999 -10.104 1.00 96.06 172 ARG A N 1
ATOM 1336 C CA . ARG A 1 172 ? 10.875 -10.269 -8.946 1.00 96.06 172 ARG A CA 1
ATOM 1337 C C . ARG A 1 172 ? 11.779 -9.076 -8.662 1.00 96.06 172 ARG A C 1
ATOM 1339 O O . ARG A 1 172 ? 12.998 -9.195 -8.775 1.00 96.06 172 ARG A O 1
ATOM 1346 N N . TYR A 1 173 ? 11.194 -7.964 -8.233 1.00 95.94 173 TYR A N 1
ATOM 1347 C CA . TYR A 1 173 ? 11.991 -6.842 -7.757 1.00 95.94 173 TYR A CA 1
ATOM 1348 C C . TYR A 1 173 ? 12.788 -7.246 -6.509 1.00 95.94 173 TYR A C 1
ATOM 1350 O O . TYR A 1 173 ? 12.236 -7.856 -5.590 1.00 95.94 173 TYR A O 1
ATOM 1358 N N . THR A 1 174 ? 14.060 -6.867 -6.459 1.00 91.19 174 THR A N 1
ATOM 1359 C CA . THR A 1 174 ? 14.928 -7.017 -5.288 1.00 91.19 174 THR A CA 1
ATOM 1360 C C . THR A 1 174 ? 15.582 -5.673 -5.004 1.00 91.19 174 THR A C 1
ATOM 1362 O O . THR A 1 174 ? 16.178 -5.090 -5.914 1.00 91.19 174 THR A O 1
ATOM 1365 N N . SER A 1 175 ? 15.491 -5.188 -3.765 1.00 79.88 175 SER A N 1
ATOM 1366 C CA . SER A 1 175 ? 16.302 -4.047 -3.331 1.00 79.88 175 SER A CA 1
ATOM 1367 C C . SER A 1 175 ? 17.784 -4.429 -3.394 1.00 79.88 175 SER A C 1
ATOM 1369 O O . SER A 1 175 ? 18.129 -5.599 -3.199 1.00 79.88 175 SER A O 1
ATOM 1371 N N . LYS A 1 176 ? 18.642 -3.460 -3.714 1.00 60.47 176 LYS A N 1
ATOM 1372 C CA . LYS A 1 176 ? 20.096 -3.637 -3.639 1.00 60.47 176 LYS A CA 1
ATOM 1373 C C . LYS A 1 176 ? 20.597 -3.428 -2.219 1.00 60.47 176 LYS A C 1
ATOM 1375 O O . LYS A 1 176 ? 19.946 -2.652 -1.490 1.00 60.47 176 LYS A O 1
#

Secondary structure (DSSP, 8-state):
-TTSEEEEEEETTEEEEHHHHHHHHHHHHHH-SEEEEEEPTT--EEEESSEEEEEEEEEEEEEEGGGTEEEEEEEEEEEEEETTTTEEEEEEEEEEEE-TT--S-HHHHHHHHHHHHHHHH-S-TTSHHHHHHHHHHHHHHHHHHHTTEEESBTTS-GGG--EEE--TTB------

pLDDT: mean 95.07, std 5.25, range [59.84, 98.56]

Radius of gyration: 18.5 Å; chains: 1; bounding box: 43×34×48 Å